Protein AF-A0A1H6U291-F1 (afdb_monomer_lite)

Radius of gyration: 16.73 Å; chains: 1; bounding box: 46×34×42 Å

Secondary structure (DSSP, 8-state):
----HHHHIIIIIHHHHHHHHHHHHHHHHHHHH-TT----HHHHS--TTTHHHHHHHHHHHHHHHHHGGGTTT-HHHHHHHHHHHHHHHHHHHHHHHHTTSTT----HHHHHHHHHHHHHHHHHHHHHHHHH-

pLDDT: mean 81.76, std 8.55, range [43.06, 91.88]

Sequence (133 aa):
MRTNWRWLAWQVGLPLGGPIILSALFVLFWWTLNGTFQPRWDVVLDITPWALTFYALTLIATALRELWPRYVEHPALFIWLAILAGIIIVYYAFMVIVRHQKAFVPAPSVYIVTAILLCASIYVCHQADNRSR

Structure (mmCIF, N/CA/C/O backbone):
data_AF-A0A1H6U291-F1
#
_entry.id   AF-A0A1H6U291-F1
#
loop_
_atom_site.group_PDB
_atom_site.id
_atom_site.type_symbol
_atom_site.label_atom_id
_atom_site.label_alt_id
_atom_site.label_comp_id
_atom_site.label_asym_id
_atom_site.label_entity_id
_atom_site.label_seq_id
_atom_site.pdbx_PDB_ins_code
_atom_site.Cartn_x
_atom_site.Cartn_y
_atom_site.Cartn_z
_atom_site.occupancy
_atom_site.B_iso_or_equiv
_atom_site.auth_seq_id
_atom_site.auth_comp_id
_atom_site.auth_asym_id
_atom_site.auth_atom_id
_atom_site.pdbx_PDB_model_num
ATOM 1 N N . MET A 1 1 ? -28.603 -21.153 0.402 1.00 43.06 1 MET A N 1
ATOM 2 C CA . MET A 1 1 ? -27.669 -20.053 0.733 1.00 43.06 1 MET A CA 1
ATOM 3 C C . MET A 1 1 ? -27.653 -19.082 -0.439 1.00 43.06 1 MET A C 1
ATOM 5 O O . MET A 1 1 ? -27.317 -19.503 -1.535 1.00 43.06 1 MET A O 1
ATOM 9 N N . ARG A 1 2 ? -28.098 -17.829 -0.271 1.00 47.78 2 ARG A N 1
ATOM 10 C CA . ARG A 1 2 ? -27.983 -16.824 -1.343 1.00 47.78 2 ARG A CA 1
ATOM 11 C C . ARG A 1 2 ? -26.526 -16.375 -1.400 1.00 47.78 2 ARG A C 1
ATOM 13 O O . ARG A 1 2 ? -26.073 -15.692 -0.487 1.00 47.78 2 ARG A O 1
ATOM 20 N N . THR A 1 3 ? -25.793 -16.791 -2.428 1.00 54.09 3 THR A N 1
ATOM 21 C CA . THR A 1 3 ? -24.418 -16.345 -2.671 1.00 54.09 3 THR A CA 1
ATOM 22 C C . THR A 1 3 ? -24.433 -14.826 -2.799 1.00 54.09 3 THR A C 1
ATOM 24 O O . THR A 1 3 ? -25.042 -14.272 -3.715 1.00 54.09 3 THR A O 1
ATOM 27 N N . ASN A 1 4 ? -23.847 -14.133 -1.825 1.00 69.88 4 ASN A N 1
ATOM 28 C CA . ASN A 1 4 ? -23.877 -12.681 -1.776 1.00 69.88 4 ASN A CA 1
ATOM 29 C C . ASN A 1 4 ? -22.810 -12.152 -2.740 1.00 69.88 4 ASN A C 1
ATOM 31 O O . ASN A 1 4 ? -21.681 -11.888 -2.347 1.00 69.88 4 ASN A O 1
ATOM 35 N N . TRP A 1 5 ? -23.145 -12.050 -4.026 1.00 74.69 5 TRP A N 1
ATOM 36 C CA . TRP A 1 5 ? -22.228 -11.615 -5.087 1.00 74.69 5 TRP A CA 1
ATOM 37 C C . TRP A 1 5 ? -21.531 -10.278 -4.789 1.00 74.69 5 TRP A C 1
ATOM 39 O O . TRP A 1 5 ? -20.400 -10.072 -5.219 1.00 74.69 5 TRP A O 1
ATOM 49 N N . ARG A 1 6 ? -22.149 -9.403 -3.980 1.00 73.56 6 ARG A N 1
ATOM 50 C CA . ARG A 1 6 ? -21.517 -8.169 -3.477 1.00 73.56 6 ARG A CA 1
ATOM 51 C C . ARG A 1 6 ? -20.306 -8.458 -2.587 1.00 73.56 6 ARG A C 1
ATOM 53 O O . ARG A 1 6 ? -19.307 -7.761 -2.688 1.00 73.56 6 ARG A O 1
ATOM 60 N N . TRP A 1 7 ? -20.382 -9.487 -1.745 1.00 75.06 7 TRP A N 1
ATOM 61 C CA . TRP A 1 7 ? -19.264 -9.929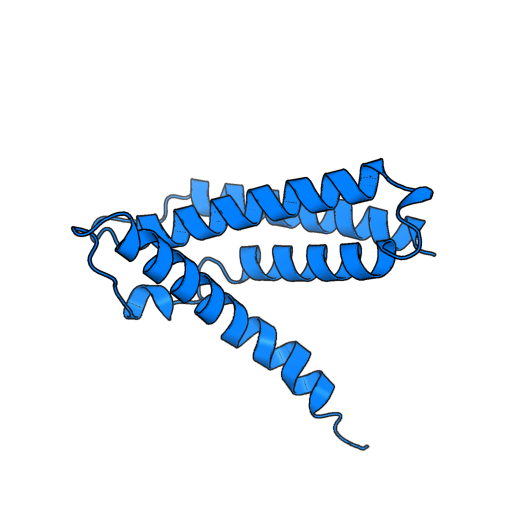 -0.910 1.00 75.06 7 TRP A CA 1
ATOM 62 C C . TRP A 1 7 ? -18.122 -10.468 -1.770 1.00 75.06 7 TRP A C 1
ATOM 64 O O . TRP A 1 7 ? -16.980 -10.074 -1.571 1.00 75.06 7 TRP A O 1
ATOM 74 N N . LEU A 1 8 ? -18.438 -11.291 -2.776 1.00 71.62 8 LEU A N 1
ATOM 75 C CA . LEU A 1 8 ? -17.432 -11.842 -3.687 1.00 71.62 8 LEU A CA 1
ATOM 76 C C . LEU A 1 8 ? -16.737 -10.728 -4.487 1.00 71.62 8 LEU A C 1
ATOM 78 O O . LEU A 1 8 ? -15.515 -10.691 -4.565 1.00 71.62 8 LEU A O 1
ATOM 82 N N . ALA A 1 9 ? -17.502 -9.771 -5.019 1.00 71.38 9 ALA A N 1
ATOM 83 C CA . ALA A 1 9 ? -16.951 -8.618 -5.726 1.00 71.38 9 ALA A CA 1
ATOM 84 C C . ALA A 1 9 ? -16.017 -7.783 -4.835 1.00 71.38 9 ALA A C 1
ATOM 86 O O . ALA A 1 9 ? -14.984 -7.310 -5.300 1.00 71.38 9 ALA A O 1
ATOM 87 N N . TRP A 1 10 ? -16.342 -7.637 -3.548 1.00 68.38 10 TRP A N 1
ATOM 88 C CA . TRP A 1 10 ? -15.541 -6.834 -2.626 1.00 68.38 10 TRP A CA 1
ATOM 89 C C . TRP A 1 10 ? -14.303 -7.557 -2.096 1.00 68.38 10 TRP A C 1
ATOM 91 O O . TRP A 1 10 ? -13.243 -6.953 -1.998 1.00 68.38 10 TRP A O 1
ATOM 101 N N . GLN A 1 11 ? -14.412 -8.853 -1.809 1.00 65.81 11 GLN A N 1
ATOM 102 C CA . GLN A 1 11 ? -13.315 -9.661 -1.266 1.00 65.81 11 GLN A CA 1
ATOM 103 C C . GLN A 1 11 ? -12.377 -10.218 -2.339 1.00 65.81 11 GLN A C 1
ATOM 105 O O . GLN A 1 11 ? -11.233 -10.530 -2.041 1.00 65.81 11 GLN A O 1
ATOM 110 N N . VAL A 1 12 ? -12.840 -10.355 -3.585 1.00 68.81 12 VAL A N 1
ATOM 111 C CA . VAL A 1 12 ? -12.041 -10.915 -4.690 1.00 68.81 12 VAL A CA 1
ATOM 112 C C . VAL A 1 12 ? -11.723 -9.845 -5.728 1.00 68.81 12 VAL A C 1
ATOM 114 O O . VAL A 1 12 ? -10.576 -9.701 -6.142 1.00 68.81 12 VAL A O 1
ATOM 117 N N . GLY A 1 13 ? -12.717 -9.047 -6.119 1.00 72.25 13 GLY A N 1
ATOM 118 C CA . GLY A 1 13 ? -12.537 -8.007 -7.130 1.00 72.25 13 GLY A CA 1
ATOM 119 C C . GLY A 1 13 ? -11.637 -6.867 -6.661 1.00 72.25 13 GLY A C 1
ATOM 120 O O . GLY A 1 13 ? -10.768 -6.439 -7.416 1.00 72.25 13 GLY A O 1
ATOM 121 N N . LEU A 1 14 ? -11.791 -6.400 -5.417 1.00 74.25 14 LEU A N 1
ATOM 122 C CA . LEU A 1 14 ? -10.962 -5.309 -4.895 1.00 74.25 14 LEU A CA 1
ATOM 123 C C . LEU A 1 14 ? -9.487 -5.725 -4.719 1.00 74.25 14 LEU A C 1
ATOM 125 O O . LEU A 1 14 ? -8.630 -4.971 -5.172 1.00 74.25 14 LEU A O 1
ATOM 129 N N . PRO A 1 15 ? -9.143 -6.899 -4.148 1.00 68.88 15 PRO A N 1
ATOM 130 C CA . PRO A 1 15 ? -7.739 -7.303 -4.019 1.00 68.88 15 PRO A CA 1
ATOM 131 C C . PRO A 1 15 ? -7.052 -7.639 -5.340 1.00 68.88 15 PRO A C 1
ATOM 133 O O . PRO A 1 15 ? -5.847 -7.438 -5.451 1.00 68.88 15 PRO A O 1
ATOM 136 N N . LEU A 1 16 ? -7.795 -8.118 -6.345 1.00 73.31 16 LEU A N 1
ATOM 137 C CA . LEU A 1 16 ? -7.236 -8.394 -7.672 1.00 73.31 16 LEU A CA 1
ATOM 138 C C . LEU A 1 16 ? -7.147 -7.133 -8.539 1.00 73.31 16 LEU A C 1
ATOM 140 O O . LEU A 1 16 ? -6.123 -6.880 -9.166 1.00 73.31 16 LEU A O 1
ATOM 144 N N . GLY A 1 17 ? -8.212 -6.331 -8.580 1.00 79.38 17 GLY A N 1
ATOM 145 C CA . GLY A 1 17 ? -8.302 -5.154 -9.445 1.00 79.38 17 GLY A CA 1
ATOM 146 C C . GLY A 1 17 ? -7.703 -3.889 -8.835 1.00 79.38 17 GLY A C 1
ATOM 147 O O . GLY A 1 17 ? -7.163 -3.057 -9.556 1.00 79.38 17 GLY A O 1
ATOM 148 N N . GLY A 1 18 ? -7.758 -3.737 -7.514 1.00 80.38 18 GLY A N 1
ATOM 149 C CA . GLY A 1 18 ? -7.293 -2.546 -6.806 1.00 80.38 18 GLY A CA 1
ATOM 150 C C . GLY A 1 18 ? -5.810 -2.227 -7.018 1.00 80.38 18 GLY A C 1
ATOM 151 O O . GLY A 1 18 ? -5.513 -1.088 -7.388 1.00 80.38 18 GLY A O 1
ATOM 152 N N . PRO A 1 19 ? -4.879 -3.193 -6.876 1.00 82.69 19 PRO A N 1
ATOM 153 C CA . PRO A 1 19 ? -3.471 -2.972 -7.198 1.00 82.69 19 PRO A CA 1
ATOM 154 C C . PRO A 1 19 ? -3.263 -2.554 -8.658 1.00 82.69 19 PRO A C 1
ATOM 156 O O . PRO A 1 19 ? -2.496 -1.638 -8.934 1.00 82.69 19 PRO A O 1
ATOM 159 N N . ILE A 1 20 ? -3.977 -3.180 -9.596 1.00 85.69 20 ILE A N 1
ATOM 160 C CA . ILE A 1 20 ? -3.857 -2.870 -11.027 1.00 85.69 20 ILE A CA 1
ATOM 161 C C . ILE A 1 20 ? -4.314 -1.432 -11.297 1.00 85.69 20 ILE A C 1
ATOM 163 O O . ILE A 1 20 ? -3.613 -0.675 -11.966 1.00 85.69 20 ILE A O 1
ATOM 167 N N . ILE A 1 21 ? -5.460 -1.033 -10.739 1.00 88.19 21 ILE A N 1
ATOM 168 C CA . ILE A 1 21 ? -6.009 0.319 -10.894 1.00 88.19 21 ILE A CA 1
ATOM 169 C C . ILE A 1 21 ? -5.055 1.355 -10.289 1.00 88.19 21 ILE A C 1
ATOM 171 O O . ILE A 1 21 ? -4.720 2.328 -10.957 1.00 88.19 21 ILE A O 1
ATOM 175 N N . LEU A 1 22 ? -4.572 1.145 -9.059 1.00 87.06 22 LEU A N 1
ATOM 176 C CA . LEU A 1 22 ? -3.610 2.051 -8.416 1.00 87.06 22 LEU A CA 1
ATOM 177 C C . LEU A 1 22 ? -2.298 2.141 -9.198 1.00 87.06 22 LEU A C 1
ATOM 179 O O . LEU A 1 22 ? -1.794 3.241 -9.416 1.00 87.06 22 LEU A O 1
ATOM 183 N N . SER A 1 23 ? -1.769 1.009 -9.664 1.00 86.88 23 SER A N 1
ATOM 184 C CA . SER A 1 23 ? -0.569 0.975 -10.505 1.00 86.88 23 SER A CA 1
ATOM 185 C C . SER A 1 23 ? -0.771 1.772 -11.788 1.00 86.88 23 SER A C 1
ATOM 187 O O . SER A 1 23 ? 0.058 2.618 -12.115 1.00 86.88 23 SER A O 1
ATOM 189 N N . ALA A 1 24 ? -1.890 1.560 -12.484 1.00 89.50 24 ALA A N 1
ATOM 190 C CA . ALA A 1 24 ? -2.224 2.297 -13.696 1.00 89.50 24 ALA A CA 1
ATOM 191 C C . ALA A 1 24 ? -2.340 3.803 -13.425 1.00 89.50 24 ALA A C 1
ATOM 193 O O . ALA A 1 24 ? -1.785 4.595 -14.181 1.00 89.50 24 ALA A O 1
ATOM 194 N N . LEU A 1 25 ? -2.989 4.207 -12.328 1.00 91.62 25 LEU A N 1
ATOM 195 C CA . LEU A 1 25 ? -3.103 5.615 -11.941 1.00 91.62 25 LEU A CA 1
ATOM 196 C C . LEU A 1 25 ? -1.733 6.254 -11.689 1.00 91.62 25 LEU A C 1
ATOM 198 O O . LEU A 1 25 ? -1.471 7.328 -12.225 1.00 91.62 25 LEU A O 1
ATOM 202 N N . PHE A 1 26 ? -0.839 5.605 -10.935 1.00 90.94 26 PHE A N 1
ATOM 203 C CA . PHE A 1 26 ? 0.501 6.149 -10.684 1.00 90.94 26 PHE A CA 1
ATOM 204 C C . PHE A 1 26 ? 1.358 6.210 -11.941 1.00 90.94 26 PHE A C 1
ATOM 206 O O . PHE A 1 26 ? 2.068 7.190 -12.146 1.00 90.94 26 PHE A O 1
ATOM 213 N N . VAL A 1 27 ? 1.276 5.193 -12.796 1.00 90.69 27 VAL A N 1
ATOM 214 C CA . VAL A 1 27 ? 2.007 5.146 -14.066 1.00 90.69 27 VAL A CA 1
ATOM 215 C C . VAL A 1 27 ? 1.520 6.231 -15.016 1.00 90.69 27 VAL A C 1
ATOM 217 O O . VAL A 1 27 ? 2.346 6.942 -15.580 1.00 90.69 27 VAL A O 1
ATOM 220 N N . LEU A 1 28 ? 0.204 6.403 -15.164 1.00 91.00 28 LEU A N 1
ATOM 221 C CA . LEU A 1 28 ? -0.374 7.457 -15.998 1.00 91.00 28 LEU A CA 1
ATOM 222 C C . LEU A 1 28 ? -0.033 8.844 -15.448 1.00 91.00 28 LEU A C 1
ATOM 224 O O . LEU A 1 28 ? 0.421 9.700 -16.202 1.00 91.00 28 LEU A O 1
ATOM 228 N N . PHE A 1 29 ? -0.175 9.051 -14.137 1.00 91.69 29 PHE A N 1
ATOM 229 C CA . PHE A 1 29 ? 0.199 10.307 -13.491 1.00 91.69 29 PHE A CA 1
ATOM 230 C C . PHE A 1 29 ? 1.685 10.623 -13.706 1.00 91.69 29 PHE A C 1
ATOM 232 O O . PHE A 1 29 ? 2.034 11.708 -14.168 1.00 91.69 29 PHE A O 1
ATOM 239 N N . TRP A 1 30 ? 2.573 9.658 -13.465 1.00 91.88 30 TRP A N 1
ATOM 240 C CA . TRP A 1 30 ? 4.007 9.843 -13.667 1.00 91.88 30 TRP A CA 1
ATOM 241 C C . TRP A 1 30 ? 4.371 10.082 -15.134 1.00 91.88 30 TRP A C 1
ATOM 243 O O . TRP A 1 30 ? 5.218 10.922 -15.425 1.00 91.88 30 TRP A O 1
ATOM 253 N N . TRP A 1 31 ? 3.703 9.404 -16.067 1.00 89.69 31 TRP A N 1
ATOM 254 C CA . TRP A 1 31 ? 3.896 9.615 -17.499 1.00 89.69 31 TRP A CA 1
ATOM 255 C C . TRP A 1 31 ? 3.525 11.038 -17.930 1.00 89.69 31 TRP A C 1
ATOM 257 O O . TRP A 1 31 ? 4.262 11.647 -18.702 1.00 89.69 31 TRP A O 1
ATOM 267 N N . THR A 1 32 ? 2.451 11.615 -17.374 1.00 89.94 32 THR A N 1
ATOM 268 C CA . THR A 1 32 ? 2.104 13.023 -17.643 1.00 89.94 32 THR A CA 1
ATOM 269 C C . THR A 1 32 ? 3.135 14.013 -17.097 1.00 89.94 32 THR A C 1
ATOM 271 O O . THR A 1 32 ? 3.311 15.084 -17.673 1.00 89.94 32 THR A O 1
ATOM 274 N N . LEU A 1 33 ? 3.845 13.656 -16.020 1.00 89.19 33 LEU A N 1
ATOM 275 C CA . LEU A 1 33 ? 4.901 14.481 -15.424 1.00 89.19 33 LEU A CA 1
ATOM 276 C C . LEU A 1 33 ? 6.274 14.283 -16.081 1.00 89.19 33 LEU A C 1
ATOM 278 O O . LEU A 1 33 ? 7.115 15.178 -16.029 1.00 89.19 33 LEU A O 1
ATOM 282 N N . ASN A 1 34 ? 6.521 13.120 -16.685 1.00 87.31 34 ASN A N 1
ATOM 283 C CA . ASN A 1 34 ? 7.802 12.760 -17.278 1.00 87.31 34 ASN A CA 1
ATOM 284 C C . ASN A 1 34 ? 7.614 12.159 -18.678 1.00 87.31 34 ASN A C 1
ATOM 286 O O . ASN A 1 34 ? 7.455 10.950 -18.838 1.00 87.31 34 ASN A O 1
ATOM 290 N N . GLY A 1 35 ? 7.737 13.000 -19.708 1.00 78.62 35 GLY A N 1
ATOM 291 C CA . GLY A 1 35 ? 7.555 12.598 -21.108 1.00 78.62 35 GLY A CA 1
ATOM 292 C C . GLY A 1 35 ? 8.578 11.588 -21.651 1.00 78.62 35 GLY A C 1
ATOM 293 O O . GLY A 1 35 ? 8.376 11.048 -22.734 1.00 78.62 35 GLY A O 1
ATOM 294 N N . THR A 1 36 ? 9.663 11.306 -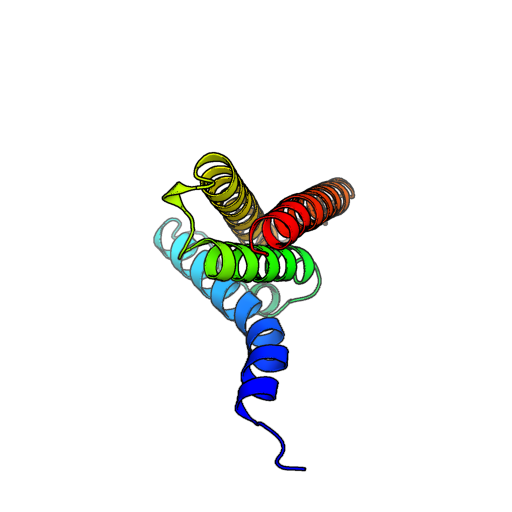20.919 1.00 85.31 36 THR A N 1
ATOM 295 C CA . THR A 1 36 ? 10.656 10.273 -21.288 1.00 85.31 36 THR A CA 1
ATOM 296 C C . THR A 1 36 ? 10.376 8.909 -20.660 1.00 85.31 36 THR A C 1
ATOM 298 O O . THR A 1 36 ? 10.990 7.907 -21.031 1.00 85.31 36 THR A O 1
ATOM 301 N N . PHE A 1 37 ? 9.444 8.851 -19.709 1.00 86.81 37 PHE A N 1
ATOM 302 C CA . PHE A 1 37 ? 9.018 7.608 -19.092 1.00 86.81 37 PHE A CA 1
ATOM 303 C C . PHE A 1 37 ? 8.246 6.757 -20.105 1.00 86.81 37 PHE A C 1
ATOM 305 O O . PHE A 1 37 ? 7.315 7.239 -20.745 1.00 86.81 37 PHE A O 1
ATOM 312 N N . GLN A 1 38 ? 8.624 5.485 -20.239 1.00 88.50 38 GLN A N 1
ATOM 313 C CA . GLN A 1 38 ? 7.923 4.518 -21.084 1.00 88.50 38 GLN A CA 1
ATOM 314 C C . GLN A 1 38 ? 7.150 3.530 -20.200 1.00 88.50 38 GLN A C 1
ATOM 316 O O . GLN A 1 38 ? 7.769 2.631 -19.617 1.00 88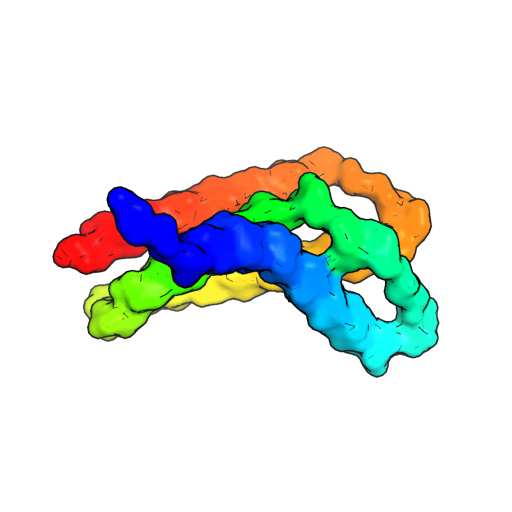.50 38 GLN A O 1
ATOM 321 N N . PRO A 1 39 ? 5.817 3.684 -20.075 1.00 87.19 39 PRO A N 1
ATOM 322 C CA . PRO A 1 39 ? 4.969 2.745 -19.355 1.00 87.19 39 PRO A CA 1
ATOM 323 C C . PRO A 1 39 ? 5.136 1.317 -19.871 1.00 87.19 39 PRO A C 1
ATOM 325 O O . PRO A 1 39 ? 5.116 1.058 -21.074 1.00 87.19 39 PRO A O 1
ATOM 328 N N . ARG A 1 40 ? 5.273 0.380 -18.939 1.00 88.31 40 ARG A N 1
ATOM 329 C CA . ARG A 1 40 ? 5.443 -1.045 -19.192 1.00 88.31 40 ARG A CA 1
ATOM 330 C C . ARG A 1 40 ? 4.230 -1.753 -18.616 1.00 88.31 40 ARG A C 1
ATOM 332 O O . ARG A 1 40 ? 4.130 -1.949 -17.409 1.00 88.31 40 ARG A O 1
ATOM 339 N N . TRP A 1 41 ? 3.271 -2.092 -19.472 1.00 86.50 41 TRP A N 1
ATOM 340 C CA . TRP A 1 41 ? 2.003 -2.682 -19.029 1.00 86.50 41 TRP A CA 1
ATOM 341 C C . TRP A 1 41 ? 2.180 -4.054 -18.367 1.00 86.50 41 TRP A C 1
ATOM 343 O O . TRP A 1 41 ? 1.391 -4.411 -17.499 1.00 86.50 41 TRP A O 1
ATOM 353 N N . ASP A 1 42 ? 3.255 -4.776 -18.691 1.00 84.44 42 ASP A N 1
ATOM 354 C CA . ASP A 1 42 ? 3.676 -5.987 -17.981 1.00 84.44 42 ASP A CA 1
ATOM 355 C C . ASP A 1 42 ? 3.985 -5.716 -16.499 1.00 84.44 42 ASP A C 1
ATOM 357 O O . ASP A 1 42 ? 3.650 -6.529 -15.645 1.00 84.44 42 ASP A O 1
ATOM 361 N N . VAL A 1 43 ? 4.552 -4.550 -16.176 1.00 82.38 43 VAL A N 1
ATOM 362 C CA . VAL A 1 43 ? 4.822 -4.128 -14.792 1.00 82.38 43 VAL A CA 1
ATOM 363 C C . VAL A 1 43 ? 3.544 -3.681 -14.083 1.00 82.38 43 VAL A C 1
ATOM 365 O O . VAL A 1 43 ? 3.376 -3.965 -12.900 1.00 82.38 43 VAL A O 1
ATOM 368 N N . VAL A 1 44 ? 2.638 -3.003 -14.793 1.00 83.75 44 VAL A N 1
ATOM 369 C CA . VAL A 1 44 ? 1.342 -2.550 -14.248 1.00 83.75 44 VAL A CA 1
ATOM 370 C C . VAL A 1 44 ? 0.455 -3.729 -13.849 1.00 83.75 44 VAL A C 1
ATOM 372 O O . VAL A 1 44 ? -0.251 -3.662 -12.845 1.00 83.75 44 VAL A O 1
ATOM 375 N N . LEU A 1 45 ? 0.486 -4.803 -14.639 1.00 83.69 45 LEU A N 1
ATOM 376 C CA . LEU A 1 45 ? -0.306 -6.009 -14.405 1.00 83.69 45 LEU A CA 1
ATOM 377 C C . LEU A 1 45 ? 0.369 -6.997 -13.443 1.00 83.69 45 LEU A C 1
ATOM 379 O O . LEU A 1 45 ? -0.275 -7.953 -13.014 1.00 83.69 45 LEU A O 1
ATOM 383 N N . ASP A 1 46 ? 1.637 -6.785 -13.080 1.00 77.19 46 ASP A N 1
ATOM 384 C CA . ASP A 1 46 ? 2.341 -7.648 -12.136 1.00 77.19 46 ASP A CA 1
ATOM 385 C C . ASP A 1 46 ? 1.999 -7.289 -10.682 1.00 77.19 46 ASP A C 1
ATOM 387 O O . ASP A 1 46 ? 2.531 -6.352 -10.076 1.00 77.19 46 ASP A O 1
ATOM 391 N N . ILE A 1 47 ? 1.102 -8.097 -10.121 1.00 66.19 47 ILE A N 1
ATOM 392 C CA . ILE A 1 47 ? 0.529 -7.967 -8.775 1.00 66.19 47 ILE A CA 1
ATOM 393 C C . ILE A 1 47 ? 1.531 -8.419 -7.685 1.00 66.19 47 ILE A C 1
ATOM 395 O O . ILE A 1 47 ? 1.385 -8.094 -6.504 1.00 66.19 47 ILE A O 1
ATOM 399 N N . THR A 1 48 ? 2.567 -9.172 -8.063 1.00 63.41 48 THR A N 1
ATOM 400 C CA . THR A 1 48 ? 3.237 -10.138 -7.179 1.00 63.41 48 THR A CA 1
ATOM 401 C C . THR A 1 48 ? 4.186 -9.573 -6.107 1.00 63.41 48 THR A C 1
ATOM 403 O O . THR A 1 48 ? 4.378 -10.265 -5.111 1.00 63.41 48 THR A O 1
ATOM 406 N N . PRO A 1 49 ? 4.741 -8.345 -6.166 1.00 59.75 49 PRO A N 1
ATOM 407 C CA . PRO A 1 49 ? 5.527 -7.835 -5.034 1.00 59.75 49 PRO A CA 1
ATOM 408 C C . PRO A 1 49 ? 4.769 -6.900 -4.077 1.00 59.75 49 PRO A C 1
ATOM 410 O O . PRO A 1 49 ? 5.282 -6.594 -3.005 1.00 59.75 49 PRO A O 1
ATOM 413 N N . TRP A 1 50 ? 3.566 -6.434 -4.419 1.00 68.56 50 TRP A N 1
ATOM 414 C CA . TRP A 1 50 ? 2.904 -5.323 -3.702 1.00 68.56 50 TRP A CA 1
ATOM 415 C C . TRP A 1 50 ? 1.431 -5.559 -3.383 1.00 68.56 50 TRP A C 1
ATOM 417 O O . TRP A 1 50 ? 0.731 -4.669 -2.898 1.00 68.56 50 TRP A O 1
ATOM 427 N N . ALA A 1 51 ? 0.971 -6.795 -3.552 1.00 71.44 51 ALA A N 1
ATOM 428 C CA . ALA A 1 51 ? -0.274 -7.244 -2.948 1.00 71.44 51 ALA A CA 1
ATOM 429 C C . ALA A 1 51 ? -0.293 -6.989 -1.427 1.00 71.44 51 ALA A C 1
ATOM 431 O O . ALA A 1 51 ? -1.334 -6.641 -0.885 1.00 71.44 51 ALA A O 1
ATOM 432 N N . LEU A 1 52 ? 0.858 -7.086 -0.743 1.00 73.00 52 LEU A N 1
ATOM 433 C CA . LEU A 1 52 ? 0.969 -6.831 0.700 1.00 73.00 52 LEU A CA 1
ATOM 434 C C . LEU A 1 52 ? 0.797 -5.353 1.072 1.00 73.00 52 LEU A C 1
ATOM 436 O O . LEU A 1 52 ? 0.134 -5.046 2.060 1.00 73.00 52 LEU A O 1
ATOM 440 N N . THR A 1 53 ? 1.354 -4.428 0.289 1.00 77.94 53 THR A N 1
ATOM 441 C CA . THR A 1 53 ? 1.157 -2.985 0.497 1.00 77.94 53 THR A CA 1
ATOM 442 C C . THR A 1 53 ? -0.272 -2.577 0.165 1.00 77.94 53 THR A C 1
ATOM 444 O O . THR A 1 53 ? -0.873 -1.821 0.923 1.00 77.94 53 THR A O 1
ATOM 447 N N . PHE A 1 54 ? -0.871 -3.142 -0.887 1.00 79.00 54 PHE A N 1
ATOM 448 C CA . PHE A 1 54 ? -2.298 -2.955 -1.148 1.00 79.00 54 PHE A CA 1
ATOM 449 C C . PHE A 1 54 ? -3.169 -3.525 -0.020 1.00 79.00 54 PHE A C 1
ATOM 451 O O . PHE A 1 54 ? -4.091 -2.862 0.448 1.00 79.00 54 PHE A O 1
ATOM 458 N N . TYR A 1 55 ? -2.847 -4.718 0.476 1.00 79.38 55 TYR A N 1
ATOM 459 C CA . TYR A 1 55 ? -3.542 -5.322 1.608 1.00 79.38 55 TYR A CA 1
ATOM 460 C C . TYR A 1 55 ? -3.463 -4.435 2.859 1.00 79.38 55 TYR A C 1
ATOM 462 O O . TYR A 1 55 ? -4.486 -4.169 3.490 1.00 79.38 55 TYR A O 1
ATOM 470 N N . ALA A 1 56 ? -2.288 -3.879 3.165 1.00 81.69 56 ALA A N 1
ATOM 471 C CA . ALA A 1 56 ? -2.125 -2.917 4.251 1.00 81.69 56 ALA A CA 1
ATOM 472 C C . ALA A 1 56 ? -3.019 -1.672 4.070 1.00 81.69 56 ALA A C 1
ATOM 474 O O . ALA A 1 56 ? -3.667 -1.243 5.024 1.00 81.69 56 ALA A O 1
ATOM 475 N N . LEU A 1 57 ? -3.150 -1.146 2.844 1.00 84.12 57 LEU A N 1
ATOM 476 C CA . LEU A 1 57 ? -4.092 -0.057 2.547 1.00 84.12 57 LEU A CA 1
ATOM 477 C C . LEU A 1 57 ? -5.548 -0.465 2.774 1.00 84.12 57 LEU A C 1
ATOM 479 O O . LEU A 1 57 ? -6.309 0.318 3.336 1.00 84.12 57 LEU A O 1
ATOM 483 N N . THR A 1 58 ? -5.946 -1.679 2.383 1.00 83.81 58 THR A N 1
ATOM 484 C CA . THR A 1 58 ? -7.318 -2.156 2.623 1.00 83.81 58 THR A CA 1
ATOM 485 C C . THR A 1 58 ? -7.628 -2.333 4.109 1.00 83.81 58 THR A C 1
ATOM 487 O O . THR A 1 58 ? -8.727 -1.978 4.543 1.00 83.81 58 THR A O 1
ATOM 490 N N . LEU A 1 59 ? -6.660 -2.806 4.905 1.00 82.56 59 LEU A N 1
ATOM 491 C CA . LEU A 1 59 ? -6.787 -2.889 6.362 1.00 82.56 59 LEU A CA 1
ATOM 492 C C . LEU A 1 59 ? -6.981 -1.499 6.969 1.00 82.56 59 LEU A C 1
ATOM 494 O O . LEU A 1 59 ? -7.947 -1.279 7.697 1.00 82.56 59 LEU A O 1
ATOM 498 N N . ILE A 1 60 ? -6.119 -0.545 6.608 1.00 86.06 60 ILE A N 1
ATOM 499 C CA . ILE A 1 60 ? -6.199 0.826 7.121 1.00 86.06 60 ILE A CA 1
ATOM 500 C C . ILE A 1 60 ? -7.500 1.506 6.688 1.00 86.06 60 ILE A C 1
ATOM 502 O O . ILE A 1 60 ? -8.136 2.169 7.501 1.00 86.06 60 ILE A O 1
ATOM 506 N N . ALA A 1 61 ? -7.941 1.320 5.441 1.00 84.75 61 ALA A N 1
ATOM 507 C CA . ALA A 1 61 ? -9.205 1.870 4.957 1.00 84.75 61 ALA A CA 1
ATOM 508 C C . ALA A 1 61 ? -10.411 1.309 5.727 1.00 84.75 61 ALA A C 1
ATOM 510 O O . ALA A 1 61 ? -11.355 2.044 6.019 1.00 84.75 61 ALA A O 1
ATOM 511 N N . THR A 1 62 ? -10.369 0.024 6.083 1.00 82.94 62 THR A N 1
ATOM 512 C CA . THR A 1 62 ? -11.410 -0.612 6.902 1.00 82.94 62 THR A CA 1
ATOM 513 C C . THR A 1 62 ? -11.404 -0.038 8.319 1.00 82.94 62 THR A C 1
ATOM 515 O O . THR A 1 62 ? -12.440 0.438 8.776 1.00 82.94 62 THR A O 1
ATOM 518 N N . ALA A 1 63 ? -10.232 0.042 8.957 1.00 83.81 63 ALA A N 1
ATOM 519 C CA . ALA A 1 63 ? -10.082 0.626 10.289 1.00 83.81 63 ALA A CA 1
ATOM 520 C C . ALA A 1 63 ? -10.509 2.105 10.335 1.00 83.81 63 ALA A C 1
ATOM 522 O O . ALA A 1 63 ? -11.210 2.521 11.253 1.00 83.81 63 ALA A O 1
ATOM 523 N N . LEU A 1 64 ? -10.147 2.903 9.323 1.00 84.56 64 LEU A N 1
ATOM 524 C CA . LEU A 1 64 ? -10.577 4.299 9.202 1.00 84.56 64 LEU A CA 1
ATOM 525 C C . LEU A 1 64 ? -12.093 4.417 9.066 1.00 84.56 64 LEU A C 1
ATOM 527 O O . LEU A 1 64 ? -12.683 5.296 9.685 1.00 84.56 64 LEU A O 1
ATOM 531 N N . ARG A 1 65 ? -12.728 3.547 8.273 1.00 84.69 65 ARG A N 1
ATOM 532 C CA . ARG A 1 65 ? -14.185 3.538 8.105 1.00 84.69 65 ARG A CA 1
ATOM 533 C C . ARG A 1 65 ? -14.905 3.223 9.416 1.00 84.69 65 ARG A C 1
ATOM 535 O O . ARG A 1 65 ? -15.939 3.827 9.684 1.00 84.69 65 ARG A O 1
ATOM 542 N N . GLU A 1 66 ? -14.384 2.286 10.200 1.00 82.44 66 GLU A N 1
ATOM 543 C CA . GLU A 1 66 ? -14.956 1.900 11.495 1.00 82.44 66 GLU A CA 1
ATOM 544 C C . GLU A 1 66 ? -14.743 2.976 12.565 1.00 82.44 66 GLU A C 1
ATOM 546 O O . GLU A 1 66 ? -15.669 3.278 13.314 1.00 82.44 66 GLU A O 1
ATOM 551 N N . LEU A 1 67 ? -13.572 3.620 12.584 1.00 84.62 67 LEU A N 1
ATOM 552 C CA . LEU A 1 67 ? -13.271 4.737 13.485 1.00 84.62 67 LEU A CA 1
ATOM 553 C C . LEU A 1 67 ? -13.950 6.050 13.090 1.00 84.62 67 LEU A C 1
ATOM 555 O O . LEU A 1 67 ? -14.102 6.922 13.943 1.00 84.62 67 LEU A O 1
ATOM 559 N N . TRP A 1 68 ? -14.341 6.222 11.824 1.00 86.38 68 TRP A N 1
ATOM 560 C CA . TRP A 1 68 ? -14.876 7.483 11.299 1.00 86.38 68 TRP A CA 1
ATOM 561 C C . TRP A 1 68 ? -16.002 8.089 12.158 1.00 86.38 68 TRP A C 1
ATOM 563 O O . TRP A 1 68 ? -15.930 9.280 12.456 1.00 86.38 68 TRP A O 1
ATOM 573 N N . PRO A 1 69 ? -17.009 7.327 12.635 1.00 87.00 69 PRO A N 1
ATOM 574 C CA . PRO A 1 69 ? -18.072 7.875 13.480 1.00 87.00 69 PRO A CA 1
ATOM 575 C C . PRO A 1 69 ? -17.589 8.353 14.859 1.00 87.00 69 PRO A C 1
ATOM 577 O O . PRO A 1 69 ? -18.245 9.192 15.465 1.00 87.00 69 PRO A O 1
ATOM 580 N N . ARG A 1 70 ? -16.453 7.835 15.348 1.00 84.25 70 ARG A N 1
ATOM 581 C CA . ARG A 1 70 ? -15.867 8.130 16.669 1.00 84.25 70 ARG A CA 1
ATOM 582 C C . ARG A 1 70 ? -14.557 8.923 16.570 1.00 84.25 70 ARG A C 1
ATOM 584 O O . ARG A 1 70 ? -13.764 8.948 17.511 1.00 84.25 70 ARG A O 1
ATOM 591 N N . TYR A 1 71 ? -14.300 9.596 15.445 1.00 82.12 71 TYR A N 1
ATOM 592 C CA . TYR A 1 71 ? -13.017 10.276 15.221 1.00 82.12 71 TYR A CA 1
ATOM 593 C C . TYR A 1 71 ? -12.711 11.352 16.281 1.00 82.12 71 TYR A C 1
ATOM 595 O O . TYR A 1 71 ? -11.546 11.585 16.597 1.00 82.12 71 TYR A O 1
ATOM 603 N N . VAL A 1 72 ? -13.749 11.981 16.850 1.00 87.00 72 VAL A N 1
ATOM 604 C CA . VAL A 1 72 ? -13.628 13.008 17.902 1.00 87.00 72 VAL A CA 1
ATOM 605 C C . VAL A 1 72 ? -13.107 12.416 19.214 1.00 87.00 72 VAL A C 1
ATOM 607 O O . VAL A 1 72 ? -12.373 13.081 19.938 1.00 87.00 72 VAL A O 1
ATOM 610 N N . GLU A 1 73 ? -13.441 11.160 19.509 1.00 88.56 73 GLU A N 1
ATOM 611 C CA . GLU A 1 73 ? -13.023 10.465 20.732 1.00 88.56 73 GLU A CA 1
ATOM 612 C C . GLU A 1 73 ? -11.566 9.987 20.633 1.00 88.56 73 GLU A C 1
ATOM 614 O O . GLU A 1 73 ? -10.842 9.920 21.632 1.00 88.56 73 GLU A O 1
ATOM 619 N N . HIS A 1 74 ? -11.101 9.684 19.415 1.00 86.62 74 HIS A N 1
ATOM 620 C CA . HIS A 1 74 ? -9.768 9.133 19.156 1.00 86.62 74 HIS A CA 1
ATOM 621 C C . HIS A 1 74 ? -9.021 9.833 17.998 1.00 86.62 74 HIS A C 1
ATOM 623 O O . HIS A 1 74 ? -8.541 9.160 17.077 1.00 86.62 74 HIS A O 1
ATOM 629 N N . PRO A 1 75 ? -8.822 11.167 18.047 1.00 87.19 75 PRO A N 1
ATOM 630 C CA . PRO A 1 75 ? -8.265 11.927 16.925 1.00 87.19 75 PRO A CA 1
ATOM 631 C C . PRO A 1 75 ? -6.821 11.528 16.606 1.00 87.19 75 PRO A C 1
ATOM 633 O O . PRO A 1 75 ? -6.442 11.436 15.442 1.00 87.19 75 PRO A O 1
ATOM 636 N N . ALA A 1 76 ? -6.018 11.214 17.628 1.00 87.88 76 ALA A N 1
ATOM 637 C CA . ALA A 1 76 ? -4.639 10.772 17.434 1.00 87.88 76 ALA A CA 1
ATOM 638 C C . ALA A 1 76 ? -4.559 9.464 16.630 1.00 87.88 76 AL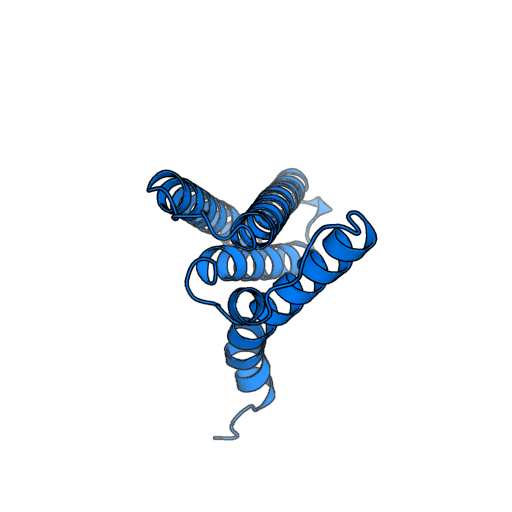A A C 1
ATOM 640 O O . ALA A 1 76 ? -3.707 9.329 15.757 1.00 87.88 76 ALA A O 1
ATOM 641 N N . LEU A 1 77 ? -5.455 8.509 16.895 1.00 85.56 77 LEU A N 1
ATOM 642 C CA . LEU A 1 77 ? -5.459 7.218 16.208 1.00 85.56 77 LEU A CA 1
ATOM 643 C C . LEU A 1 77 ? -5.880 7.364 14.744 1.00 85.56 77 LEU A C 1
ATOM 645 O O . LEU A 1 77 ? -5.274 6.756 13.864 1.00 85.56 77 LEU A O 1
ATOM 649 N N . PHE A 1 78 ? -6.861 8.229 14.489 1.00 85.62 78 PHE A N 1
ATOM 650 C CA . PHE A 1 78 ? -7.276 8.593 13.140 1.00 85.62 78 PHE A CA 1
ATOM 651 C C . PHE A 1 78 ? -6.123 9.220 12.339 1.00 85.62 78 PHE A C 1
ATOM 653 O O . PHE A 1 78 ? -5.848 8.808 11.212 1.00 85.62 78 PHE A O 1
ATOM 660 N N . ILE A 1 79 ? -5.399 10.169 12.945 1.00 88.81 79 ILE A N 1
ATOM 661 C CA . ILE A 1 79 ? -4.225 10.808 12.334 1.00 88.81 79 ILE A CA 1
ATOM 662 C C . ILE A 1 79 ? -3.136 9.770 12.038 1.00 88.81 79 ILE A C 1
ATOM 664 O O . ILE A 1 79 ? -2.594 9.761 10.935 1.00 88.81 79 ILE A O 1
ATOM 668 N N . TRP A 1 80 ? -2.839 8.862 12.973 1.00 88.25 80 TRP A N 1
ATOM 669 C CA . TRP A 1 80 ? -1.842 7.809 12.760 1.00 88.25 80 TRP A CA 1
ATOM 670 C C . TRP A 1 80 ? -2.207 6.867 11.611 1.00 88.25 80 TRP A C 1
ATOM 672 O O . TRP A 1 80 ? -1.344 6.556 10.791 1.00 88.25 80 TRP A O 1
ATOM 682 N N . LEU A 1 81 ? -3.473 6.455 11.510 1.00 87.44 81 LEU A N 1
ATOM 683 C CA . LEU A 1 81 ? -3.962 5.656 10.384 1.00 87.44 81 LEU A CA 1
ATOM 684 C C . LEU A 1 81 ? -3.822 6.411 9.055 1.00 87.44 81 LEU A C 1
ATOM 686 O O . LEU A 1 81 ? -3.351 5.836 8.076 1.00 87.44 81 LEU A O 1
ATOM 690 N N . ALA A 1 82 ? -4.169 7.700 9.022 1.00 88.19 82 ALA A N 1
ATOM 691 C CA . ALA A 1 82 ? -4.037 8.526 7.824 1.00 88.19 82 ALA A CA 1
ATOM 692 C C . ALA A 1 82 ? -2.568 8.712 7.397 1.00 88.19 82 ALA A C 1
ATOM 694 O O . ALA A 1 82 ? -2.247 8.568 6.216 1.00 88.19 82 ALA A O 1
ATOM 695 N N . ILE A 1 83 ? -1.663 8.970 8.349 1.00 91.56 83 ILE A N 1
ATOM 696 C CA . ILE A 1 83 ? -0.217 9.075 8.093 1.00 91.56 83 ILE A CA 1
ATOM 697 C C . ILE A 1 83 ? 0.318 7.751 7.546 1.00 91.56 83 ILE A C 1
ATOM 699 O O . ILE A 1 83 ? 1.021 7.741 6.535 1.00 91.56 83 ILE A O 1
ATOM 703 N N . LEU A 1 84 ? -0.034 6.630 8.180 1.00 90.12 84 LEU A N 1
ATOM 704 C CA . LEU A 1 84 ? 0.432 5.313 7.763 1.00 90.12 84 LEU A CA 1
ATOM 705 C C . LEU A 1 84 ? -0.079 4.946 6.362 1.00 90.12 84 LEU A C 1
ATOM 707 O O . LEU A 1 84 ? 0.702 4.460 5.542 1.00 90.12 84 LEU A O 1
ATOM 711 N N . ALA A 1 85 ? -1.344 5.252 6.052 1.00 88.94 85 ALA A N 1
ATOM 712 C CA . ALA A 1 85 ? -1.885 5.116 4.700 1.00 88.94 85 ALA A CA 1
ATOM 713 C C . ALA A 1 85 ? -1.079 5.944 3.692 1.00 88.94 85 ALA A C 1
ATOM 715 O O . ALA A 1 85 ? -0.685 5.421 2.652 1.00 88.94 85 ALA A O 1
ATOM 716 N N . GLY A 1 86 ? -0.781 7.207 4.011 1.00 89.50 86 GLY A N 1
ATOM 717 C CA . GLY A 1 86 ? 0.030 8.080 3.163 1.00 89.50 86 GLY A CA 1
ATOM 718 C C . GLY A 1 86 ? 1.421 7.507 2.882 1.00 89.50 86 GLY A C 1
ATOM 719 O O . GLY A 1 86 ? 1.835 7.445 1.725 1.00 89.50 86 GLY A O 1
ATOM 720 N N . ILE A 1 87 ? 2.115 7.016 3.913 1.00 91.12 87 ILE A N 1
ATOM 721 C CA . ILE A 1 87 ? 3.437 6.382 3.772 1.00 91.12 87 ILE A CA 1
ATOM 722 C C . ILE A 1 87 ? 3.360 5.171 2.837 1.00 91.12 87 ILE A C 1
ATOM 724 O O . ILE A 1 87 ? 4.187 5.037 1.935 1.00 91.12 87 ILE A O 1
ATOM 728 N N . ILE A 1 88 ? 2.361 4.304 3.016 1.00 88.94 88 ILE A N 1
ATOM 729 C CA . ILE A 1 88 ? 2.199 3.108 2.182 1.00 88.94 88 ILE A CA 1
ATOM 730 C C . ILE A 1 88 ? 1.856 3.483 0.739 1.00 88.94 88 ILE A C 1
ATOM 732 O O . ILE A 1 88 ? 2.400 2.871 -0.176 1.00 88.94 88 ILE A O 1
ATOM 736 N N . ILE A 1 89 ? 1.011 4.495 0.518 1.00 89.69 89 ILE A N 1
ATOM 737 C CA . ILE A 1 89 ? 0.674 5.006 -0.819 1.00 89.69 89 ILE A CA 1
ATOM 738 C C . ILE A 1 89 ? 1.928 5.524 -1.529 1.00 89.69 89 ILE A C 1
ATOM 740 O O . ILE A 1 89 ? 2.179 5.153 -2.675 1.00 89.69 89 ILE A O 1
ATOM 744 N N . VAL A 1 90 ? 2.734 6.347 -0.854 1.00 90.38 90 VAL A N 1
ATOM 745 C CA . VAL A 1 90 ? 3.978 6.891 -1.420 1.00 90.38 90 VAL A CA 1
ATOM 746 C C . VAL A 1 90 ? 4.964 5.768 -1.727 1.00 90.38 90 VAL A C 1
ATOM 748 O O . VAL A 1 90 ? 5.532 5.730 -2.818 1.00 90.38 90 VAL A O 1
ATOM 751 N N . TYR A 1 91 ? 5.136 4.824 -0.799 1.00 88.38 91 TYR A N 1
ATOM 752 C CA . TYR A 1 91 ? 5.996 3.664 -1.002 1.00 88.38 91 TYR A CA 1
ATOM 753 C C . TYR A 1 91 ? 5.525 2.813 -2.188 1.00 88.38 91 TYR A C 1
ATOM 755 O O . TYR A 1 91 ? 6.325 2.455 -3.048 1.00 88.38 91 TYR A O 1
ATOM 763 N N . TYR A 1 92 ? 4.222 2.549 -2.285 1.00 86.88 92 TYR A N 1
ATOM 764 C CA . TYR A 1 92 ? 3.620 1.823 -3.398 1.00 86.88 92 TYR A CA 1
ATOM 765 C C . TYR A 1 92 ? 3.887 2.524 -4.736 1.00 86.88 92 TYR A C 1
ATOM 767 O O . TYR A 1 92 ? 4.395 1.897 -5.666 1.00 86.88 92 TYR A O 1
ATOM 775 N N . ALA A 1 93 ? 3.610 3.828 -4.823 1.00 87.25 93 ALA A N 1
ATOM 776 C CA . ALA A 1 93 ? 3.836 4.623 -6.027 1.00 87.25 93 ALA A CA 1
ATOM 777 C C . ALA A 1 93 ? 5.311 4.604 -6.455 1.00 87.25 93 ALA A C 1
ATOM 779 O O . ALA A 1 93 ? 5.617 4.358 -7.622 1.00 87.25 93 ALA A O 1
ATOM 780 N N . PHE A 1 94 ? 6.228 4.799 -5.502 1.00 87.88 94 PHE A N 1
ATOM 781 C CA . PHE A 1 94 ? 7.666 4.726 -5.746 1.00 87.88 94 PHE A CA 1
ATOM 782 C C . PHE A 1 94 ? 8.069 3.363 -6.317 1.00 87.88 94 PHE A C 1
ATOM 784 O O . PHE A 1 94 ? 8.738 3.294 -7.347 1.00 87.88 94 PHE A O 1
ATOM 791 N N . MET A 1 95 ? 7.615 2.278 -5.689 1.00 85.75 95 MET A N 1
ATOM 792 C CA . MET A 1 95 ? 7.931 0.919 -6.116 1.00 85.75 95 MET A CA 1
ATOM 793 C C . MET A 1 95 ? 7.406 0.614 -7.523 1.00 85.75 95 MET A C 1
ATOM 795 O O . MET A 1 95 ? 8.145 0.044 -8.326 1.00 85.75 95 MET A O 1
ATOM 799 N N . VAL A 1 96 ? 6.184 1.044 -7.854 1.00 86.62 96 VAL A N 1
ATOM 800 C CA . VAL A 1 96 ? 5.610 0.903 -9.202 1.00 86.62 96 VAL A CA 1
ATOM 801 C C . VAL A 1 96 ? 6.447 1.654 -10.240 1.00 86.62 96 VAL A C 1
ATOM 803 O O . VAL A 1 96 ? 6.800 1.083 -11.274 1.00 86.62 96 VAL A O 1
ATOM 806 N N . ILE A 1 97 ? 6.806 2.912 -9.970 1.00 87.44 97 ILE A N 1
ATOM 807 C CA . ILE A 1 97 ? 7.560 3.757 -10.908 1.00 87.44 97 ILE A CA 1
ATOM 808 C C . ILE A 1 97 ? 8.972 3.210 -11.129 1.00 87.44 97 ILE A C 1
ATOM 810 O O . ILE A 1 97 ? 9.391 3.023 -12.270 1.00 87.44 97 ILE A O 1
ATOM 814 N N . VAL A 1 98 ? 9.711 2.919 -10.056 1.00 85.50 98 VAL A N 1
ATOM 815 C CA . VAL A 1 98 ? 11.112 2.478 -10.147 1.00 85.50 98 VAL A CA 1
ATOM 816 C C . VAL A 1 98 ? 11.232 1.171 -10.924 1.00 85.50 98 VAL A C 1
ATOM 818 O O . VAL A 1 98 ? 12.170 0.983 -11.694 1.00 85.50 98 VAL A O 1
ATOM 821 N N . ARG A 1 99 ? 10.242 0.290 -10.813 1.00 82.06 99 ARG A N 1
ATOM 822 C CA . ARG A 1 99 ? 10.237 -0.988 -11.521 1.00 82.06 99 ARG A CA 1
ATOM 823 C C . ARG A 1 99 ? 10.155 -0.905 -13.039 1.00 82.06 99 ARG A C 1
ATOM 825 O O . ARG A 1 99 ? 10.476 -1.871 -13.731 1.00 82.06 99 ARG A O 1
ATOM 832 N N . HIS A 1 100 ? 9.699 0.223 -13.566 1.00 85.00 100 HIS A N 1
ATOM 833 C CA . HIS A 1 100 ? 9.693 0.443 -15.006 1.00 85.00 100 HIS A CA 1
ATOM 834 C C . HIS A 1 100 ? 11.118 0.583 -15.560 1.00 85.00 100 HIS A C 1
ATOM 836 O O . HIS A 1 100 ? 11.335 0.376 -16.756 1.00 85.00 100 HIS A O 1
ATOM 842 N N . GLN A 1 101 ? 12.109 0.845 -14.700 1.00 82.19 101 GLN A N 1
ATOM 843 C CA . GLN A 1 101 ? 13.518 0.783 -15.065 1.00 82.19 101 GLN A CA 1
ATOM 844 C C . GLN A 1 101 ? 13.923 -0.672 -15.328 1.00 82.19 101 GLN A C 1
ATOM 846 O O . GLN A 1 101 ? 13.822 -1.536 -14.461 1.00 82.19 101 GLN A O 1
ATOM 851 N N . LYS A 1 102 ? 14.423 -0.954 -16.537 1.00 70.94 102 LYS A N 1
ATOM 852 C CA . LYS A 1 102 ? 14.797 -2.315 -16.971 1.00 70.94 102 LYS A CA 1
ATOM 853 C C . LYS A 1 102 ? 15.872 -2.977 -16.098 1.00 70.94 102 LYS A C 1
ATOM 855 O O . LYS A 1 102 ? 15.947 -4.197 -16.067 1.00 70.94 102 LYS A O 1
ATOM 860 N N . ALA A 1 103 ? 16.682 -2.180 -15.403 1.00 77.69 103 ALA A N 1
ATOM 861 C CA . ALA A 1 103 ? 17.742 -2.652 -14.515 1.00 77.69 103 ALA A CA 1
ATOM 862 C C . ALA A 1 103 ? 17.271 -2.914 -13.072 1.00 77.69 103 ALA A C 1
ATOM 864 O O . ALA A 1 103 ? 18.087 -3.274 -12.226 1.00 77.69 103 ALA A O 1
ATOM 865 N N . PHE A 1 104 ? 15.988 -2.710 -12.756 1.00 75.88 104 PHE A N 1
ATOM 866 C CA . PHE A 1 104 ? 15.508 -2.886 -11.393 1.00 75.88 104 PHE A CA 1
ATOM 867 C C . PHE A 1 104 ? 15.502 -4.364 -10.988 1.00 75.88 104 PHE A C 1
ATOM 869 O O . PHE A 1 104 ? 14.730 -5.169 -11.510 1.00 75.88 104 PHE A O 1
ATOM 876 N N . VAL A 1 105 ? 16.323 -4.691 -9.992 1.00 75.50 105 VAL A N 1
ATOM 877 C CA . VAL A 1 105 ? 16.283 -5.963 -9.270 1.00 75.50 105 VAL A CA 1
ATOM 878 C C . VAL A 1 105 ? 15.793 -5.661 -7.853 1.00 75.50 105 VAL A C 1
ATOM 880 O O . VAL A 1 105 ? 16.404 -4.825 -7.181 1.00 75.50 105 VAL A O 1
ATOM 883 N N . PRO A 1 106 ? 14.694 -6.281 -7.380 1.00 70.56 106 PRO A N 1
ATOM 884 C CA . PRO A 1 106 ? 14.180 -6.011 -6.044 1.00 70.56 106 PRO A CA 1
ATOM 885 C C . PRO A 1 106 ? 15.212 -6.426 -4.993 1.00 70.56 106 PRO A C 1
ATOM 887 O O . PRO A 1 106 ? 15.500 -7.607 -4.803 1.00 70.56 106 PRO A O 1
ATOM 890 N N . ALA A 1 107 ? 15.782 -5.433 -4.313 1.00 79.88 107 ALA A N 1
ATOM 891 C CA . ALA A 1 107 ? 16.729 -5.655 -3.233 1.00 79.88 107 ALA A CA 1
ATOM 892 C C . ALA A 1 107 ? 16.016 -6.223 -1.987 1.00 79.88 107 ALA A C 1
ATOM 894 O O . ALA A 1 107 ? 14.845 -5.906 -1.755 1.00 79.88 107 ALA A O 1
ATOM 895 N N . PRO A 1 108 ? 16.715 -6.977 -1.116 1.00 81.06 108 PRO A N 1
ATOM 896 C CA . PRO A 1 108 ? 16.156 -7.479 0.145 1.00 81.06 108 PRO A CA 1
ATOM 897 C C . PRO A 1 108 ? 15.508 -6.395 1.022 1.00 81.06 108 PRO A C 1
ATOM 899 O O . PRO A 1 108 ? 14.519 -6.652 1.707 1.00 81.06 108 PRO A O 1
ATOM 902 N N . SER A 1 109 ? 16.017 -5.162 0.959 1.00 81.44 109 SER A N 1
ATOM 903 C CA . SER A 1 109 ? 15.471 -4.005 1.677 1.00 81.44 109 SER A CA 1
ATOM 904 C C . SER A 1 109 ? 14.005 -3.711 1.339 1.00 81.44 109 SER A C 1
ATOM 906 O O . SER A 1 109 ? 13.258 -3.291 2.219 1.00 81.44 109 SER A O 1
ATOM 908 N N . VAL A 1 110 ? 13.560 -3.985 0.109 1.00 80.50 110 VAL A N 1
ATOM 909 C CA . VAL A 1 110 ? 12.162 -3.808 -0.322 1.00 80.50 110 VAL A CA 1
ATOM 910 C C . VAL A 1 110 ? 11.230 -4.711 0.488 1.00 80.50 110 VAL A C 1
ATOM 912 O O . VAL A 1 110 ? 10.204 -4.266 1.004 1.00 80.50 110 VAL A O 1
ATOM 915 N N . TYR A 1 111 ? 11.614 -5.975 0.658 1.00 81.81 111 TYR A N 1
ATOM 916 C CA . TYR A 1 111 ? 10.826 -6.948 1.411 1.00 81.81 111 TYR A CA 1
ATOM 917 C C . TYR A 1 111 ? 10.789 -6.609 2.903 1.00 81.81 111 TYR A C 1
ATOM 919 O O . TYR A 1 111 ? 9.732 -6.697 3.523 1.00 81.81 111 TYR A O 1
ATOM 927 N N . ILE A 1 112 ? 11.914 -6.151 3.461 1.00 84.25 112 ILE A N 1
ATOM 928 C CA . ILE A 1 112 ? 12.004 -5.726 4.865 1.00 84.25 112 ILE A CA 1
ATOM 929 C C . ILE A 1 112 ? 11.086 -4.527 5.127 1.00 84.25 112 ILE A C 1
ATOM 931 O O . ILE A 1 112 ? 10.288 -4.562 6.061 1.00 84.25 112 ILE A O 1
ATOM 935 N N . VAL A 1 113 ? 11.147 -3.487 4.288 1.00 85.31 113 VAL A N 1
ATOM 936 C CA . VAL A 1 113 ? 10.284 -2.301 4.431 1.00 85.31 113 VAL A CA 1
ATOM 937 C C . VAL A 1 113 ? 8.811 -2.685 4.301 1.00 85.31 113 VAL A C 1
ATOM 939 O O . VAL A 1 113 ? 7.997 -2.273 5.124 1.00 85.31 113 VAL A O 1
ATOM 942 N N . THR A 1 114 ? 8.469 -3.533 3.328 1.00 84.94 114 THR A N 1
ATOM 943 C CA . THR A 1 114 ? 7.096 -4.028 3.145 1.00 84.94 114 THR A CA 1
ATOM 944 C C . THR A 1 114 ? 6.595 -4.780 4.382 1.00 84.94 114 THR A C 1
ATOM 946 O O . THR A 1 114 ? 5.475 -4.540 4.832 1.00 84.94 114 THR A O 1
ATOM 949 N N . ALA A 1 115 ? 7.424 -5.644 4.973 1.00 84.50 115 ALA A N 1
ATOM 950 C CA . ALA A 1 115 ? 7.078 -6.378 6.188 1.00 84.50 115 ALA A CA 1
ATOM 951 C C . ALA A 1 115 ? 6.884 -5.447 7.396 1.00 84.50 115 ALA A C 1
ATOM 953 O O . ALA A 1 115 ? 5.914 -5.600 8.135 1.00 84.50 115 ALA A O 1
ATOM 954 N N . ILE A 1 116 ? 7.754 -4.446 7.571 1.00 86.88 116 ILE A N 1
ATOM 955 C CA . ILE A 1 116 ? 7.625 -3.447 8.644 1.00 86.88 116 ILE A CA 1
ATOM 956 C C . ILE A 1 116 ? 6.315 -2.667 8.498 1.00 86.88 116 ILE A C 1
ATOM 958 O O . ILE A 1 116 ? 5.567 -2.542 9.468 1.00 86.88 116 ILE A O 1
ATOM 962 N N . LEU A 1 117 ? 6.007 -2.179 7.291 1.00 85.75 117 LEU A N 1
ATOM 963 C CA . LEU A 1 117 ? 4.769 -1.445 7.015 1.00 85.75 117 LEU A CA 1
ATOM 964 C C . LEU A 1 117 ? 3.529 -2.306 7.267 1.00 85.75 117 LEU A C 1
ATOM 966 O O . LEU A 1 117 ? 2.551 -1.820 7.838 1.00 85.75 117 LEU A O 1
ATOM 970 N N . LEU A 1 118 ? 3.575 -3.588 6.900 1.00 85.19 118 LEU A N 1
ATOM 971 C CA . LEU A 1 118 ? 2.496 -4.531 7.170 1.00 85.19 118 LEU A CA 1
ATOM 972 C C . LEU A 1 118 ? 2.290 -4.737 8.677 1.00 85.19 118 LEU A C 1
ATOM 974 O O . LEU A 1 118 ? 1.171 -4.582 9.161 1.00 85.19 118 LEU A O 1
ATOM 978 N N . CYS A 1 119 ? 3.354 -5.032 9.427 1.00 86.31 119 CYS A N 1
ATOM 979 C CA . CYS A 1 119 ? 3.282 -5.221 10.878 1.00 86.31 119 CYS A CA 1
ATOM 980 C C . CYS A 1 119 ? 2.773 -3.963 11.595 1.00 86.31 119 CYS A C 1
ATOM 982 O O . CYS A 1 119 ? 1.908 -4.061 12.465 1.00 86.31 119 CYS A O 1
ATOM 984 N N . ALA A 1 120 ? 3.253 -2.780 11.199 1.00 85.38 120 ALA A N 1
ATOM 985 C CA . ALA A 1 120 ? 2.765 -1.508 11.725 1.00 85.38 120 ALA A CA 1
ATOM 986 C C . ALA A 1 120 ? 1.271 -1.307 11.423 1.00 85.38 120 ALA A C 1
ATOM 988 O O . ALA A 1 120 ? 0.512 -0.919 12.309 1.00 85.38 120 ALA A O 1
ATOM 989 N N . SER A 1 121 ? 0.830 -1.635 10.205 1.00 82.62 121 SER A N 1
ATOM 990 C CA . SER A 1 121 ? -0.581 -1.536 9.806 1.00 82.62 121 SER A CA 1
ATOM 991 C C . SER A 1 121 ? -1.465 -2.453 10.634 1.00 82.62 121 SER A C 1
ATOM 993 O O . SER A 1 121 ? -2.479 -2.002 11.159 1.00 82.62 121 SER A O 1
ATOM 995 N N . ILE A 1 122 ? -1.055 -3.711 10.814 1.00 85.94 122 ILE A N 1
ATOM 996 C CA . ILE A 1 122 ? -1.765 -4.679 11.656 1.00 85.94 122 ILE A CA 1
ATOM 997 C C . ILE A 1 122 ? -1.864 -4.157 13.090 1.00 85.94 122 ILE A C 1
ATOM 999 O O . ILE A 1 122 ? -2.952 -4.146 13.660 1.00 85.94 122 ILE A O 1
ATOM 1003 N N . TYR A 1 123 ? -0.755 -3.680 13.660 1.00 86.75 123 TYR A N 1
ATOM 1004 C CA . TYR A 1 123 ? -0.729 -3.167 15.027 1.00 86.75 123 TYR A CA 1
ATOM 1005 C C . TYR A 1 123 ? -1.682 -1.980 15.223 1.00 86.75 123 TYR A C 1
ATOM 1007 O O . TYR A 1 123 ? -2.503 -1.994 16.141 1.00 86.75 123 TYR A O 1
ATOM 1015 N N . VAL A 1 124 ? -1.615 -0.965 14.354 1.00 82.50 124 VAL A N 1
ATOM 1016 C CA . VAL A 1 124 ? -2.460 0.235 14.473 1.00 82.50 124 VAL A CA 1
ATOM 1017 C C . VAL A 1 124 ? -3.933 -0.096 14.207 1.00 82.50 124 VAL A C 1
ATOM 1019 O O . VAL A 1 124 ? -4.798 0.387 14.936 1.00 82.50 124 VAL A O 1
ATOM 1022 N N . CYS A 1 125 ? -4.238 -0.966 13.237 1.00 85.56 125 CYS A N 1
ATOM 1023 C CA . CYS A 1 125 ? -5.613 -1.411 12.978 1.00 85.56 125 CYS A CA 1
ATOM 1024 C C . CYS A 1 125 ? -6.184 -2.245 14.136 1.00 85.56 125 CYS A C 1
ATOM 1026 O O . CYS A 1 125 ? -7.353 -2.107 14.475 1.00 85.56 125 CYS A O 1
ATOM 1028 N N . HIS A 1 126 ? -5.370 -3.068 14.798 1.00 85.62 126 HIS A N 1
ATOM 1029 C CA . HIS A 1 126 ? -5.805 -3.804 15.987 1.00 85.62 126 HIS A CA 1
ATOM 1030 C C . HIS A 1 126 ? -6.105 -2.863 17.166 1.00 85.62 126 HIS A C 1
ATOM 1032 O O . HIS A 1 126 ? -7.093 -3.038 17.876 1.00 85.62 126 HIS A O 1
ATOM 1038 N N . GLN A 1 127 ? -5.288 -1.822 17.359 1.00 83.25 127 GLN A N 1
ATOM 1039 C CA . GLN A 1 127 ? -5.577 -0.778 18.349 1.00 83.25 127 GLN A CA 1
ATOM 1040 C C . GLN A 1 127 ? -6.858 0.000 18.011 1.00 83.25 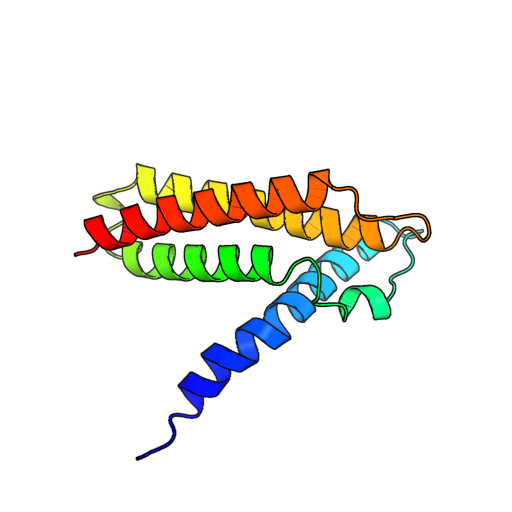127 GLN A C 1
ATOM 1042 O O . GLN A 1 127 ? -7.582 0.401 18.920 1.00 83.25 127 GLN A O 1
ATOM 1047 N N . ALA A 1 128 ? -7.146 0.195 16.721 1.00 78.75 128 ALA A N 1
ATOM 1048 C CA . ALA A 1 128 ? -8.396 0.776 16.243 1.00 78.75 128 ALA A CA 1
ATOM 1049 C C . ALA A 1 128 ? -9.612 -0.082 16.589 1.00 78.75 128 ALA A C 1
ATOM 1051 O O . ALA A 1 128 ? -10.526 0.440 17.222 1.00 78.75 128 ALA A O 1
ATOM 1052 N N . ASP A 1 129 ? -9.610 -1.378 16.264 1.00 81.75 129 ASP A N 1
ATOM 1053 C CA . ASP A 1 129 ? -10.732 -2.277 16.588 1.00 81.75 129 ASP A CA 1
ATOM 1054 C C . ASP A 1 129 ? -11.013 -2.295 18.100 1.00 81.75 129 ASP A C 1
ATOM 1056 O O . ASP A 1 129 ? -12.143 -2.072 18.533 1.00 81.75 129 ASP A O 1
ATOM 1060 N N . ASN A 1 130 ? -9.970 -2.424 18.927 1.00 83.38 130 ASN A N 1
ATOM 1061 C CA . ASN A 1 130 ? -10.120 -2.465 20.387 1.00 83.38 130 ASN A CA 1
ATOM 1062 C C . ASN A 1 130 ? -10.732 -1.198 20.999 1.00 83.38 130 ASN A C 1
ATOM 1064 O O . ASN A 1 130 ? -11.298 -1.270 22.084 1.00 83.38 130 ASN A O 1
ATOM 1068 N N . ARG A 1 131 ? -10.597 -0.042 20.341 1.00 76.69 131 ARG A N 1
ATOM 1069 C CA . ARG A 1 131 ? -11.177 1.234 20.792 1.00 76.69 131 ARG A CA 1
ATOM 1070 C C . ARG A 1 131 ? -12.501 1.574 20.105 1.00 76.69 131 ARG A C 1
ATOM 1072 O O . ARG A 1 131 ? -13.197 2.492 20.523 1.00 76.69 131 ARG A O 1
ATOM 1079 N N . SER A 1 132 ? -12.839 0.850 19.042 1.00 69.06 132 SER A N 1
ATOM 1080 C CA . SER A 1 132 ? -14.083 1.033 18.286 1.00 69.06 132 SER A CA 1
ATOM 1081 C C . SER A 1 132 ? -15.250 0.234 18.870 1.00 69.06 132 SER A C 1
ATOM 1083 O O . SER A 1 132 ? -16.399 0.489 18.510 1.00 69.06 132 SER A O 1
ATOM 1085 N N . ARG A 1 133 ? -14.966 -0.715 19.770 1.00 68.62 133 ARG A N 1
ATOM 1086 C CA . ARG A 1 133 ? -15.959 -1.421 20.586 1.00 68.62 133 ARG A CA 1
ATOM 1087 C C . ARG A 1 133 ? -16.301 -0.556 21.790 1.00 68.62 133 ARG A C 1
ATOM 1089 O O . ARG A 1 133 ? -17.418 0.015 21.780 1.00 68.62 133 ARG A O 1
#

Foldseek 3Di:
DPPPVVCCCVVPVCLQVVQLVLLVVLLVVVCVVDVVQDDDSVLSNPSPLCSLLSVLLVLLVVLLVLCVVVCVVPVVLNVVSVVLNVVSSVLSSVVSRVVSPPPDDDDPVSVVVSVVSNVSSVVSSVVSVVVSD

=== Feature glossary ===
A reading guide for the features in this record.

Start from the sequence.

  · Sequence gives the chain of amino acids in standard one-letter code (A=alanine, C=cysteine, …, Y=tyrosine), read N→C. It is the only feature that is directly encoded by the gene; all structural features are derived from the folded form of this sequence.

Fold it, and you get atomic coordinates and the backbone conformation that goes with them.

  · The mmCIF table is the protein's shape written out atom by atom. For each backbone N, Cα, C, and carbonyl O, it records an (x, y, z) coordinate triple in Å plus the residue type, chain letter, and residue number.

  · Backbone dihedral angles. Every residue except chain termini has a φ (preceding-C → N → Cα → C) and a ψ (N → Cα → C → next-N). They are reported in degrees following the IUPAC sign convention. Secondary structure is essentially a statement about which (φ, ψ) basin each residue occupies.

  · DSSP 8-state secondary structure assigns each residue one of H (α-helix), G (3₁₀-helix), 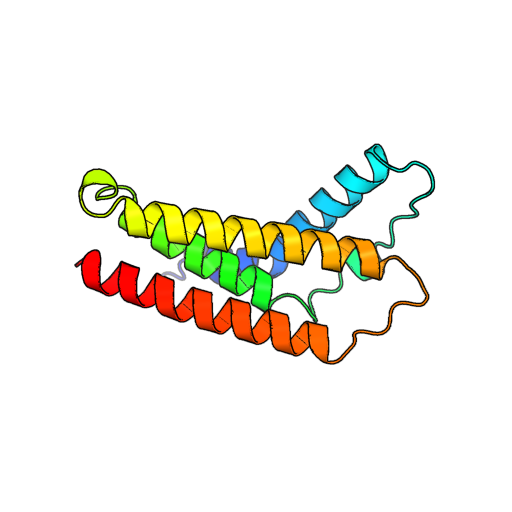I (π-helix), E (extended β-strand), B (isolated β-bridge), T (hydrogen-bonded turn), S (bend), or '-' (coil). The assignment is computed from backbone hydrogen-bond geometry via the Kabsch–Sander algorithm.

  · P-SEA three-state annotation labels each residue as helix, strand, or coil based purely on the geometry of the Cα trace. It serves as a fallback when the full backbone (and thus DSSP) is unavailable.

Summarize the fold with a handful of shape descriptors and a per-residue structural alphabet.

  · Radius of gyration (Rg) is the root-mean-square distance of Cα atoms from their centroid — a single number for overall size and compactness. A globular domain of N residues has Rg ≈ 2.2·N^0.38 Å; an extended or disordered chain has a much larger Rg. The Cα contact count is the number of residue pairs whose Cα atoms are within 8 Å and are more than four positions apart in sequence — a standard proxy for tertiary packing density. The bounding box is the smallest axis-aligned box enclosing all Cα atoms.

  · Foldseek's 3Di representation compresses backbone geometry into a per-residue letter drawn from a learned twenty-state alphabet. It captures the tertiary interaction pattern around each residue — which residues are packed against it in space, regardless of where they are in sequence.

  · Accessible surface area quantifies burial. A residue with SASA near zero is packed into the hydrophobic core; one with SASA >100 Å² sits on the surface. Computed here via the Shrake–Rupley numerical algorithm with a 1.4 Å probe.

Ask how reliable the model is.

  · For AlphaFold models, the B-factor field carries pLDDT — the model's own estimate of local accuracy on a 0–100 scale. Regions with pLDDT<50 should be treated as essentially unmodeled; they often correspond to intrinsically disordered segments.

  · For experimental (PDB) structures, the B-factor (temperature factor) quantifies the positional spread of each atom in the crystal — a combination of thermal vibration and static disorder — in units of Å². High B-factors mark flexible loops or poorly resolved regions; low B-factors mark the rigid, well-ordered core.

  · PAE(i, j) answers: if I align the predicted and true structures on residue i, how far off (in Å) do I expect residue j to be? A block-diagonal PAE matrix with low values on the blocks and high values off-diagonal is the signature of a multi-domain protein with confidently predicted domains but uncertain inter-domain orientation.

Place it in context: what it resembles, what it is annotated as, and how it looks.

  · Structural nearest neighbors (via Foldseek easy-search vs the PDB). Reported per hit: target PDB id, E-value, and alignment TM-score. A TM-score above ~0.5 is the conventional threshold for 'same fold'.

  · Functional annotations link the protein to curated databases. InterPro entries identify conserved domains and families by matching the sequence against member-database signatures (Pfam, PROSITE, CDD, …). Gene Ontology (GO) terms describe molecular function, biological process, and cellular component in a controlled vocabulary. CATH places the structure in a hierarchical fold classification (Class/Architecture/Topology/Homologous-superfamily). The organism is the source species.

  · Plot images: a contact map (which residues are close in 3D, as an N×N binary image), a Ramachandran scatter (backbone torsion angles, revealing secondary-structure composition at a glance), and — for AlphaFold structures — a PAE heatmap (pairwise prediction confidence).

  · Structure images are PyMOL renders from six orthogonal camera directions. Cartoon representation draws helices as coils and strands as arrows; sticks shows the backbone as bonds; surface shows the solvent-excluded envelope. Rainbow coloring maps sequence position to hue (blue→red, N→C); chain coloring assigns a distinct color per polypeptide.